Protein AF-A0A833J2N2-F1 (afdb_monomer)

Secondary structure (DSSP, 8-state):
-PPS----S-EEEEE-TTS-EEEEES-TTSSS-EEEE--SSHHHHHHHHHHHHHHHHHHHHHHHHHHH-S-TTT-----HHHHHHHHHHHHHHTS--

Radius of gyration: 17.04 Å; Cα contacts (8 Å, |Δi|>4): 127; chains: 1; bounding box: 34×30×51 Å

Organism: NCBI:txid223967

Mean predicted aligned error: 5.62 Å

Structure (mmCIF, N/CA/C/O backbone):
data_AF-A0A833J2N2-F1
#
_entry.id   AF-A0A833J2N2-F1
#
loop_
_atom_site.group_PDB
_atom_site.id
_atom_site.type_symbol
_atom_site.label_atom_id
_atom_site.label_alt_id
_atom_site.label_comp_id
_atom_site.label_asym_id
_atom_site.label_entity_id
_atom_site.label_seq_id
_atom_site.pdbx_PDB_ins_code
_atom_site.Cartn_x
_atom_site.Cartn_y
_atom_site.Cartn_z
_atom_site.occupancy
_atom_site.B_iso_or_equiv
_atom_site.auth_seq_id
_atom_site.auth_comp_id
_atom_site.auth_asym_id
_atom_site.auth_atom_id
_atom_site.pdbx_PDB_model_num
ATOM 1 N N . MET A 1 1 ? 18.305 15.520 9.969 1.00 34.00 1 MET A N 1
ATOM 2 C CA . MET A 1 1 ? 17.208 15.841 9.031 1.00 34.00 1 MET A CA 1
ATOM 3 C C . MET A 1 1 ? 16.600 14.528 8.570 1.00 34.00 1 MET A C 1
ATOM 5 O O . MET A 1 1 ? 17.304 13.731 7.964 1.00 34.00 1 MET A O 1
ATOM 9 N N . SER A 1 2 ? 15.355 14.247 8.943 1.00 33.44 2 SER A N 1
ATOM 10 C CA . SER A 1 2 ? 14.607 13.058 8.515 1.00 33.44 2 SER A CA 1
ATOM 11 C C . SER A 1 2 ? 14.336 13.157 7.010 1.00 33.44 2 SER A C 1
ATOM 13 O O . SER A 1 2 ? 13.962 14.228 6.535 1.00 33.44 2 SER A O 1
ATOM 15 N N . LYS A 1 3 ? 14.541 12.077 6.242 1.00 45.34 3 LYS A N 1
ATOM 16 C CA . LYS A 1 3 ? 14.142 12.055 4.825 1.00 45.34 3 LYS A CA 1
ATOM 17 C C . LYS A 1 3 ? 12.647 12.410 4.721 1.00 45.34 3 LYS A C 1
ATOM 19 O O . LYS A 1 3 ? 11.866 11.885 5.517 1.00 45.34 3 LYS A O 1
ATOM 24 N N . PRO A 1 4 ? 12.230 13.262 3.770 1.00 39.78 4 PRO A N 1
ATOM 25 C CA . PRO A 1 4 ? 10.814 13.483 3.510 1.00 39.78 4 PRO A CA 1
ATOM 26 C C . PRO A 1 4 ? 10.130 12.150 3.168 1.00 39.78 4 PRO A C 1
ATOM 28 O O . PRO A 1 4 ? 10.607 11.422 2.300 1.00 39.78 4 PRO A O 1
ATOM 31 N N . GLY A 1 5 ? 9.017 11.842 3.837 1.00 54.84 5 GLY A N 1
ATOM 32 C CA . GLY A 1 5 ? 8.014 10.908 3.317 1.00 54.84 5 GLY A CA 1
ATOM 33 C C . GLY A 1 5 ? 8.260 9.408 3.504 1.00 54.84 5 GLY A C 1
ATOM 34 O O . GLY A 1 5 ? 8.085 8.654 2.554 1.00 54.84 5 GLY A O 1
ATOM 35 N N . THR A 1 6 ? 8.605 8.927 4.700 1.00 72.56 6 THR A N 1
ATOM 36 C CA . THR A 1 6 ? 8.417 7.494 5.013 1.00 72.56 6 THR A CA 1
ATOM 37 C C . THR A 1 6 ? 7.486 7.370 6.209 1.00 72.56 6 THR A C 1
ATOM 39 O O . THR A 1 6 ? 7.869 7.700 7.329 1.00 72.56 6 THR A O 1
ATOM 42 N N . LEU A 1 7 ? 6.238 6.961 5.961 1.00 82.50 7 LEU A N 1
ATOM 43 C CA . LEU A 1 7 ? 5.331 6.556 7.034 1.00 82.50 7 LEU A CA 1
ATOM 44 C C . LEU A 1 7 ? 6.001 5.42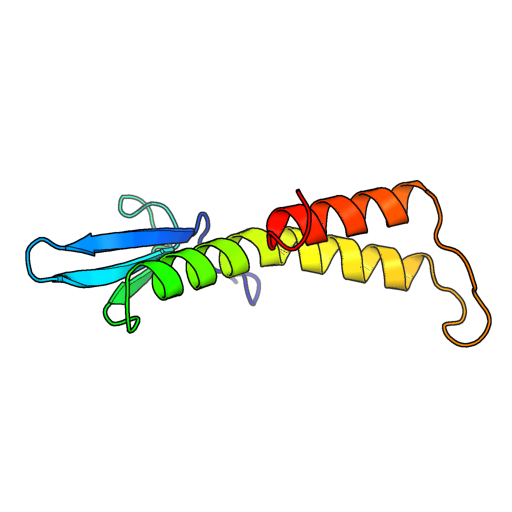9 7.839 1.00 82.50 7 LEU A C 1
ATOM 46 O O . LEU A 1 7 ? 6.688 4.598 7.236 1.00 82.50 7 LEU A O 1
ATOM 50 N N . PRO A 1 8 ? 5.835 5.383 9.170 1.00 89.31 8 PRO A N 1
ATOM 51 C CA . PRO A 1 8 ? 6.337 4.261 9.942 1.00 89.31 8 PRO A CA 1
ATOM 52 C C . PRO A 1 8 ? 5.611 2.985 9.508 1.00 89.31 8 PRO A C 1
ATOM 54 O O . PRO A 1 8 ? 4.387 2.938 9.436 1.00 89.31 8 PRO A O 1
ATOM 57 N N . LEU A 1 9 ? 6.377 1.960 9.156 1.00 90.75 9 LEU A N 1
ATOM 58 C CA . LEU A 1 9 ? 5.866 0.664 8.717 1.00 90.75 9 LEU A CA 1
ATOM 59 C C . LEU A 1 9 ? 6.268 -0.413 9.735 1.00 90.75 9 LEU A C 1
ATOM 61 O O . LEU A 1 9 ? 7.276 -0.240 10.425 1.00 90.75 9 LEU A O 1
ATOM 65 N N . PRO A 1 10 ? 5.523 -1.527 9.832 1.00 93.62 10 PRO A N 1
ATOM 66 C CA . PRO A 1 10 ? 4.351 -1.886 9.027 1.00 93.62 10 PRO A CA 1
ATOM 67 C C . PRO A 1 10 ? 3.076 -1.147 9.450 1.00 93.62 10 PRO A C 1
ATOM 69 O O . PRO A 1 10 ? 2.948 -0.701 10.587 1.00 93.62 10 PRO A O 1
ATOM 72 N N . ALA A 1 11 ? 2.121 -1.049 8.531 1.00 95.19 11 ALA A N 1
ATOM 73 C CA . ALA A 1 11 ? 0.747 -0.687 8.828 1.00 95.19 11 ALA A CA 1
ATOM 74 C C . ALA A 1 11 ? -0.051 -1.925 9.265 1.00 95.19 11 ALA A C 1
ATOM 76 O O . ALA A 1 11 ? 0.038 -2.985 8.644 1.00 95.19 11 ALA A O 1
ATOM 77 N N . ALA A 1 12 ? -0.865 -1.781 10.302 1.00 95.94 12 ALA A N 1
ATOM 78 C CA . ALA A 1 12 ? -1.804 -2.786 10.785 1.00 95.94 12 ALA A CA 1
ATOM 79 C C . ALA A 1 12 ? -3.159 -2.131 11.059 1.00 95.94 12 ALA A C 1
ATOM 81 O O . ALA A 1 12 ? -3.234 -0.926 11.281 1.00 95.94 12 ALA A O 1
ATOM 82 N N . SER A 1 13 ? -4.227 -2.919 11.071 1.00 96.62 13 SER A N 1
ATOM 83 C CA . SER A 1 13 ? -5.575 -2.435 11.369 1.00 96.62 13 SER A CA 1
ATOM 84 C C . SER A 1 13 ? -6.317 -3.388 12.288 1.00 96.62 13 SER A C 1
ATOM 86 O O . SER A 1 13 ? -6.048 -4.591 12.277 1.00 96.62 13 SER A O 1
ATOM 88 N N . GLY A 1 14 ? -7.325 -2.883 12.991 1.00 95.44 14 GLY A N 1
ATOM 89 C CA . GLY A 1 14 ? -8.210 -3.724 13.784 1.00 95.44 14 GLY A CA 1
ATOM 90 C C . GLY A 1 14 ? -9.478 -3.016 14.236 1.00 95.44 14 GLY A C 1
ATOM 91 O O . GLY A 1 14 ? -9.797 -1.910 13.796 1.00 95.44 14 GLY A O 1
ATOM 92 N N . VAL A 1 15 ? -10.205 -3.691 15.123 1.00 96.00 15 VAL A N 1
ATOM 93 C CA . VAL A 1 15 ? -11.437 -3.201 15.749 1.00 96.00 15 VAL A CA 1
ATOM 94 C C . VAL A 1 15 ? -11.277 -3.314 17.259 1.00 96.00 15 VAL A C 1
ATOM 96 O O . VAL A 1 15 ? -10.768 -4.317 17.761 1.00 96.00 15 VAL A O 1
ATOM 99 N N . ARG A 1 16 ? -11.664 -2.269 17.982 1.00 93.44 16 ARG A N 1
ATOM 100 C CA . ARG A 1 16 ? -11.695 -2.247 19.446 1.00 93.44 16 ARG A CA 1
ATOM 101 C C . ARG A 1 16 ? -12.963 -2.935 19.971 1.00 93.44 16 ARG A C 1
ATOM 103 O O . ARG A 1 16 ? -13.922 -3.101 19.220 1.00 93.44 16 ARG A O 1
ATOM 110 N N . PRO A 1 17 ? -13.020 -3.282 21.270 1.00 95.69 17 PRO A N 1
ATOM 111 C CA . PRO A 1 17 ? -14.231 -3.839 21.876 1.00 95.69 17 PRO A CA 1
ATOM 112 C C . PRO A 1 17 ? -15.475 -2.943 21.757 1.00 95.69 17 PRO A C 1
ATOM 114 O O . PRO A 1 17 ? -16.586 -3.459 21.724 1.00 95.69 17 PRO A O 1
ATOM 117 N N . ASP 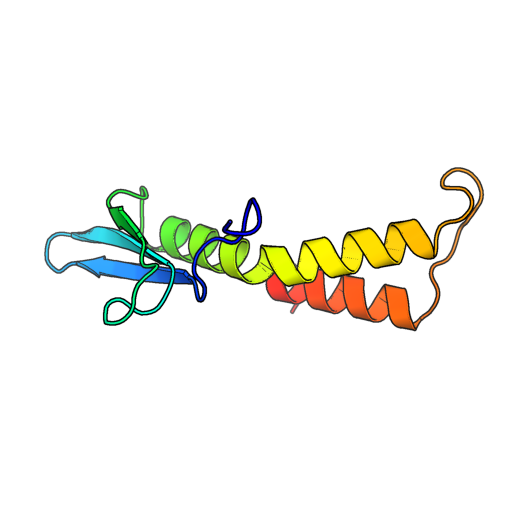A 1 18 ? -15.297 -1.621 21.668 1.00 93.19 18 ASP A N 1
ATOM 118 C CA . ASP A 1 18 ? -16.383 -0.646 21.486 1.00 93.19 18 ASP A CA 1
ATOM 119 C C . ASP A 1 18 ? -16.849 -0.492 20.022 1.00 93.19 18 ASP A C 1
ATOM 121 O O . ASP A 1 18 ? -17.728 0.315 19.731 1.00 93.19 18 ASP A O 1
ATOM 125 N N . GLY A 1 19 ? -16.271 -1.263 19.094 1.00 92.94 19 GLY A N 1
ATOM 126 C CA . GLY A 1 19 ? -16.579 -1.214 17.665 1.00 92.94 19 GLY A CA 1
ATOM 127 C C . GLY A 1 19 ? -15.778 -0.179 16.870 1.00 92.94 19 GLY A C 1
ATOM 128 O O . GLY A 1 19 ? -15.850 -0.182 15.640 1.00 92.94 19 GLY A O 1
ATOM 129 N N . THR A 1 20 ? -14.973 0.666 17.520 1.00 95.19 20 THR A N 1
ATOM 130 C CA . THR A 1 20 ? -14.123 1.649 16.834 1.00 95.19 20 THR A CA 1
ATOM 131 C C . THR A 1 20 ? -13.022 0.944 16.052 1.00 95.19 20 THR A C 1
ATOM 133 O O . THR A 1 20 ? -12.301 0.097 16.588 1.00 95.19 20 THR A O 1
ATOM 136 N N . THR A 1 21 ? -12.854 1.300 14.781 1.00 97.62 21 THR A N 1
ATOM 137 C CA . THR A 1 21 ? -11.768 0.761 13.957 1.00 97.62 21 THR A CA 1
ATOM 138 C C . THR A 1 21 ? -10.530 1.645 14.036 1.00 97.62 21 THR A C 1
ATOM 140 O O . THR A 1 21 ? -10.627 2.850 14.280 1.00 97.62 21 THR A O 1
ATOM 143 N N . TRP A 1 22 ? -9.360 1.045 13.837 1.00 96.25 22 TRP A N 1
ATOM 144 C CA . TRP A 1 22 ? -8.079 1.738 13.933 1.00 96.25 22 TRP A CA 1
ATOM 145 C C . TRP A 1 22 ? -7.094 1.262 12.871 1.00 96.25 22 TRP A C 1
ATOM 147 O O . TRP A 1 22 ? -7.186 0.136 12.374 1.00 96.25 22 TRP A O 1
ATOM 157 N N . ILE A 1 23 ? -6.127 2.126 12.561 1.00 96.81 23 ILE A N 1
ATOM 158 C CA . ILE A 1 23 ? -4.936 1.828 11.762 1.00 96.81 23 ILE A CA 1
ATOM 159 C C . ILE A 1 23 ? -3.710 2.292 12.551 1.00 96.81 23 ILE A C 1
ATOM 161 O O . ILE A 1 23 ? -3.640 3.451 12.953 1.00 96.81 23 ILE A O 1
ATOM 165 N N . SER A 1 24 ? -2.751 1.392 12.755 1.00 96.25 24 SER A N 1
ATOM 166 C CA . SER A 1 24 ? -1.461 1.638 13.404 1.00 96.25 24 SER A CA 1
ATOM 167 C C . SER A 1 24 ? -0.354 1.586 12.365 1.00 96.25 24 SER A C 1
ATOM 169 O O . SER A 1 24 ? -0.328 0.672 11.549 1.00 96.25 24 SER A O 1
ATOM 171 N N . LEU A 1 25 ? 0.571 2.535 12.421 1.00 95.38 25 LEU A N 1
ATOM 172 C CA . LEU A 1 25 ? 1.731 2.659 11.552 1.00 95.38 25 LEU A CA 1
ATOM 173 C C . LEU A 1 25 ? 3.004 2.551 12.400 1.00 95.38 25 LEU A C 1
ATOM 175 O O . LEU A 1 25 ? 3.260 3.408 13.250 1.00 95.38 25 LEU A O 1
ATOM 179 N N . GLY A 1 26 ? 3.797 1.506 12.169 1.00 92.56 26 GLY A N 1
ATOM 180 C CA . GLY A 1 26 ? 4.989 1.180 12.951 1.00 92.56 26 GLY A CA 1
ATOM 181 C C . GLY A 1 26 ? 4.695 0.382 14.220 1.00 92.56 26 GLY A C 1
ATOM 182 O O . GLY A 1 26 ? 3.557 0.009 14.507 1.00 92.56 26 GLY A O 1
ATOM 183 N N . ASP A 1 27 ? 5.756 0.114 14.980 1.00 89.62 27 ASP A N 1
ATOM 184 C CA . ASP A 1 27 ? 5.697 -0.576 16.270 1.00 89.62 27 ASP A CA 1
ATOM 185 C C . ASP A 1 27 ? 5.209 0.401 17.361 1.00 89.62 27 ASP A C 1
ATOM 187 O O . ASP A 1 27 ? 5.902 1.381 17.630 1.00 89.62 27 ASP A O 1
ATOM 191 N N . PRO A 1 28 ? 4.067 0.155 18.033 1.00 89.19 28 PRO A N 1
ATOM 192 C CA . PRO A 1 28 ? 3.574 1.020 19.110 1.00 89.19 28 PRO A CA 1
ATOM 193 C C . PRO A 1 28 ? 4.557 1.196 20.274 1.00 89.19 28 PRO A C 1
ATOM 195 O O . PRO A 1 28 ? 4.458 2.164 21.026 1.00 89.19 28 PRO A O 1
ATOM 198 N N . ALA A 1 29 ? 5.510 0.273 20.438 1.00 92.31 29 ALA A N 1
ATOM 199 C CA . ALA A 1 29 ? 6.537 0.346 21.471 1.00 92.31 29 ALA A CA 1
ATOM 200 C C . ALA A 1 29 ? 7.773 1.163 21.053 1.00 92.31 29 ALA A C 1
ATOM 202 O O . ALA A 1 29 ? 8.657 1.381 21.885 1.00 92.31 29 ALA A O 1
ATOM 203 N N . LYS A 1 30 ? 7.883 1.596 19.786 1.00 87.56 30 LYS A N 1
ATOM 204 C CA . LYS A 1 30 ? 9.077 2.280 19.265 1.00 87.56 30 LYS A CA 1
ATOM 205 C C . LYS A 1 30 ? 8.717 3.490 18.389 1.00 87.56 30 LYS A C 1
ATOM 207 O O . LYS A 1 30 ? 8.050 3.326 17.372 1.00 87.56 30 LYS A O 1
ATOM 212 N N . PRO A 1 31 ? 9.215 4.703 18.692 1.00 84.88 31 PRO A N 1
ATOM 213 C CA . PRO A 1 31 ? 9.058 5.829 17.783 1.00 84.88 31 PRO A CA 1
ATOM 214 C C . PRO A 1 31 ? 9.926 5.660 16.514 1.00 84.88 31 PRO A C 1
ATOM 216 O O . PRO A 1 31 ? 11.034 5.124 16.602 1.00 84.88 31 PRO A O 1
ATOM 219 N N . PRO A 1 32 ? 9.487 6.178 15.349 1.00 87.06 32 PRO A N 1
ATOM 220 C CA . PRO A 1 32 ? 8.209 6.854 15.128 1.00 87.06 32 PRO A CA 1
ATOM 221 C C . PRO A 1 32 ? 7.037 5.862 15.019 1.00 87.06 32 PRO A C 1
ATOM 223 O O . PRO A 1 32 ? 7.118 4.881 14.289 1.00 87.06 32 PRO A O 1
ATOM 226 N N . HIS A 1 33 ? 5.936 6.170 15.707 1.00 91.88 33 HIS A N 1
ATOM 227 C CA . HIS A 1 33 ? 4.657 5.456 15.639 1.00 91.88 33 HIS A CA 1
ATOM 228 C C . HIS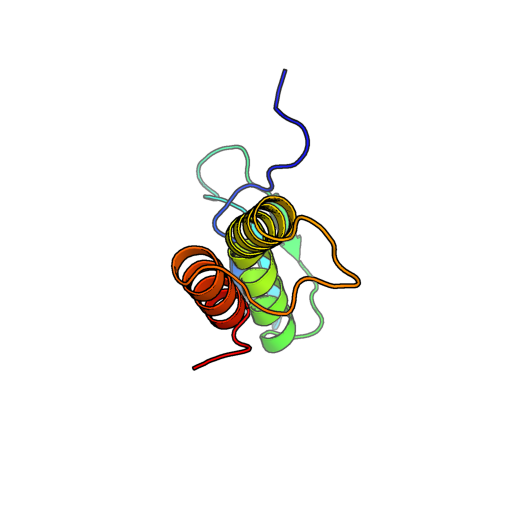 A 1 33 ? 3.536 6.464 15.388 1.00 91.88 33 HIS A C 1
ATOM 230 O O . HIS A 1 33 ? 3.607 7.606 15.849 1.00 91.88 33 HIS A O 1
ATOM 236 N N . MET A 1 34 ? 2.525 6.057 14.627 1.00 92.38 34 MET A N 1
ATOM 237 C CA . MET A 1 34 ? 1.341 6.867 14.358 1.00 92.38 34 MET A CA 1
ATOM 238 C C . MET A 1 34 ? 0.102 5.979 14.364 1.00 92.38 34 MET A C 1
ATOM 240 O O . MET A 1 34 ? 0.151 4.840 13.907 1.00 92.38 34 MET A O 1
ATOM 244 N N . GLN A 1 35 ? -1.018 6.501 14.856 1.00 92.81 35 GLN A N 1
ATOM 245 C CA . GLN A 1 35 ? -2.288 5.788 14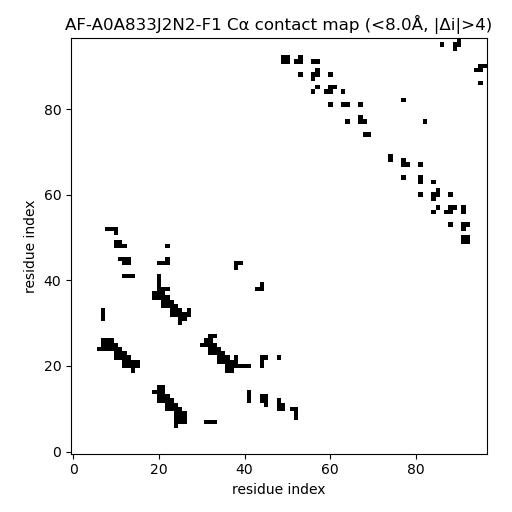.846 1.00 92.81 35 GLN A CA 1
ATOM 246 C C . GLN A 1 35 ? -3.430 6.726 14.470 1.00 92.81 35 GLN A C 1
ATOM 248 O O . GLN A 1 35 ? -3.441 7.890 14.871 1.00 92.81 35 GLN A O 1
ATOM 253 N N . PHE A 1 36 ? -4.401 6.191 13.737 1.00 90.75 36 PHE A N 1
ATOM 254 C CA . PHE A 1 36 ? -5.654 6.864 13.420 1.00 90.75 36 PHE A CA 1
ATOM 255 C C . PHE A 1 36 ? -6.810 5.953 13.817 1.00 90.75 36 PHE A C 1
ATOM 257 O O . PHE A 1 36 ? -6.829 4.777 13.448 1.00 90.75 36 PHE A O 1
ATOM 264 N N . ASP A 1 37 ? -7.772 6.500 14.547 1.00 93.81 37 ASP A N 1
ATOM 265 C CA . ASP A 1 37 ? -9.053 5.852 14.808 1.00 93.81 37 ASP A CA 1
ATOM 266 C C . ASP A 1 37 ? -10.102 6.413 13.826 1.00 93.81 37 ASP A C 1
ATOM 268 O O . ASP A 1 37 ? -10.005 7.562 13.390 1.00 93.81 37 ASP A O 1
ATOM 272 N N . GLY A 1 38 ? -11.112 5.614 13.475 1.00 84.31 38 GLY A N 1
ATOM 273 C CA . GLY A 1 38 ? -12.276 6.093 12.721 1.00 84.31 38 GLY A CA 1
ATOM 274 C C . GLY A 1 38 ? -12.405 5.759 11.224 1.00 84.31 38 GLY A C 1
ATOM 275 O O . GLY A 1 38 ? -13.236 6.402 10.578 1.00 84.31 38 GLY A O 1
ATOM 276 N N . PRO A 1 39 ? -11.701 4.776 10.619 1.00 88.62 39 PRO A N 1
ATOM 277 C CA . PRO A 1 39 ? -12.179 4.216 9.357 1.00 88.62 39 PRO A CA 1
ATOM 278 C C . PRO A 1 39 ? -13.630 3.685 9.477 1.00 88.62 39 PRO A C 1
ATOM 280 O O . PRO A 1 39 ? -14.024 3.188 10.537 1.00 88.62 39 PRO A O 1
ATOM 283 N N . PRO A 1 40 ? -14.441 3.732 8.402 1.00 85.25 40 PRO A N 1
ATOM 284 C CA . PRO A 1 40 ? -15.875 3.425 8.475 1.00 85.25 40 PRO A CA 1
ATOM 285 C C . PRO A 1 40 ? -16.192 1.995 8.927 1.00 85.25 40 PRO A C 1
ATOM 287 O O . PRO A 1 40 ? -17.230 1.747 9.534 1.00 85.25 40 PRO A O 1
ATOM 290 N N . CYS A 1 41 ? -15.321 1.037 8.594 1.00 91.94 41 CYS A N 1
ATOM 291 C CA . CYS A 1 41 ? -15.471 -0.363 8.974 1.00 91.94 41 CYS A CA 1
ATOM 292 C C . CYS A 1 41 ? -14.138 -1.122 8.885 1.00 91.94 41 CYS A C 1
ATOM 294 O O . CYS A 1 41 ? -13.176 -0.662 8.266 1.00 91.94 41 CYS A O 1
ATOM 296 N N . ALA A 1 42 ? -14.101 -2.320 9.480 1.00 93.69 42 ALA A N 1
ATOM 297 C CA . ALA A 1 42 ? -12.906 -3.163 9.541 1.00 93.69 42 ALA A CA 1
ATOM 298 C C . ALA A 1 42 ? -12.324 -3.479 8.154 1.00 93.69 42 ALA A C 1
ATOM 300 O O . ALA A 1 42 ? -11.109 -3.490 7.978 1.00 93.69 42 ALA A O 1
ATOM 301 N N . LYS A 1 43 ? -13.197 -3.687 7.157 1.00 94.62 43 LYS A N 1
ATOM 302 C CA . LYS A 1 43 ? -12.790 -3.954 5.772 1.00 94.62 43 LYS A CA 1
ATOM 303 C C . LYS A 1 43 ? -12.009 -2.777 5.185 1.00 94.62 43 LYS A C 1
ATOM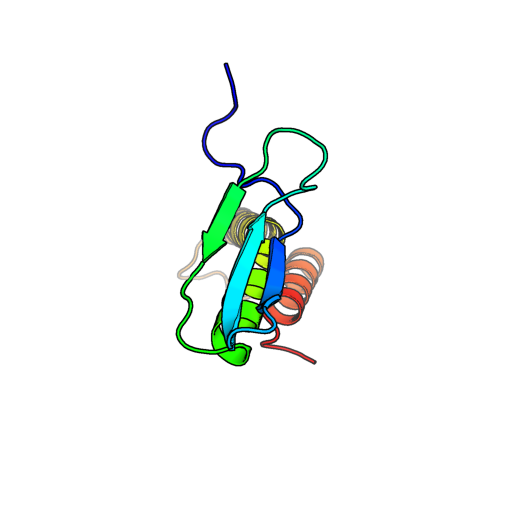 305 O O . LYS A 1 43 ? -10.932 -2.987 4.638 1.00 94.62 43 LYS A O 1
ATOM 310 N N . VAL A 1 44 ? -12.525 -1.556 5.340 1.00 94.75 44 VAL A N 1
ATOM 311 C CA . VAL A 1 44 ? -11.858 -0.340 4.851 1.00 94.75 44 VAL A CA 1
ATOM 312 C C . VAL A 1 44 ? -10.546 -0.106 5.601 1.00 94.75 44 VAL A C 1
ATOM 314 O O . VAL A 1 44 ? -9.539 0.210 4.977 1.00 94.75 44 VAL A O 1
ATOM 317 N N . ALA A 1 45 ? -10.514 -0.326 6.920 1.00 95.56 45 ALA A N 1
ATOM 318 C CA . ALA A 1 45 ? -9.280 -0.210 7.700 1.00 95.56 45 ALA A CA 1
ATOM 319 C C . ALA A 1 45 ? -8.185 -1.178 7.202 1.00 95.56 45 ALA A C 1
ATOM 321 O O . ALA A 1 45 ? -7.038 -0.768 7.014 1.00 95.56 45 ALA A O 1
ATOM 322 N N . ALA A 1 46 ? -8.550 -2.435 6.928 1.00 94.69 46 ALA A N 1
ATOM 323 C CA . ALA A 1 46 ? -7.636 -3.448 6.399 1.00 94.69 46 ALA A CA 1
ATOM 324 C C . ALA A 1 46 ? -7.154 -3.132 4.976 1.00 94.69 46 ALA A C 1
ATOM 326 O O . ALA A 1 46 ? -5.990 -3.357 4.645 1.00 94.69 46 ALA A O 1
ATOM 327 N N . GLU A 1 47 ? -8.031 -2.589 4.132 1.00 95.12 47 GLU A N 1
ATOM 328 C CA . GLU A 1 47 ? -7.679 -2.138 2.787 1.00 95.12 47 GLU A CA 1
ATOM 329 C C . GLU A 1 47 ? -6.672 -0.987 2.819 1.00 95.12 47 GLU A C 1
ATOM 331 O O . GLU A 1 47 ? -5.629 -1.073 2.172 1.00 95.12 47 GLU A O 1
ATOM 336 N N . ILE A 1 48 ? -6.910 0.030 3.651 1.00 94.38 48 ILE A N 1
ATOM 337 C CA . ILE A 1 48 ? -5.976 1.148 3.819 1.00 94.38 48 ILE A CA 1
ATOM 338 C C . ILE A 1 48 ? -4.623 0.648 4.345 1.00 94.38 48 ILE A C 1
ATOM 340 O O . ILE A 1 48 ? -3.586 1.013 3.793 1.00 94.38 48 ILE A O 1
ATOM 344 N N . ALA A 1 49 ? -4.605 -0.210 5.372 1.00 94.81 49 ALA A N 1
ATOM 345 C CA . ALA A 1 49 ? -3.356 -0.747 5.918 1.00 94.81 49 ALA A CA 1
ATOM 346 C C . ALA A 1 49 ? -2.549 -1.525 4.862 1.00 94.81 49 ALA A C 1
ATOM 348 O O . ALA A 1 49 ? -1.337 -1.341 4.741 1.00 94.81 49 ALA A O 1
ATOM 349 N N . ARG A 1 50 ? -3.218 -2.347 4.044 1.00 95.56 50 ARG A N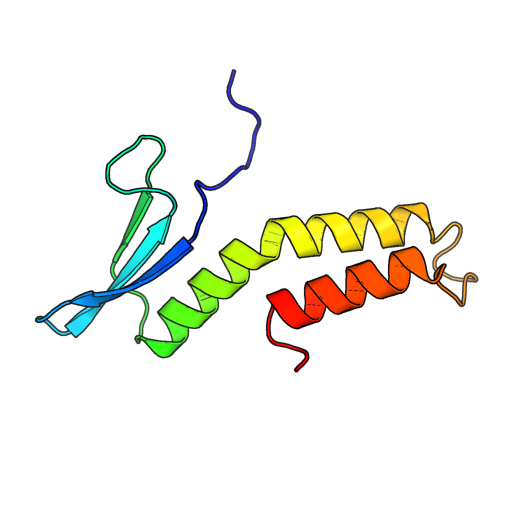 1
ATOM 350 C CA . ARG A 1 50 ? -2.589 -3.054 2.919 1.00 95.56 50 ARG A CA 1
ATOM 351 C C . ARG A 1 50 ? -1.999 -2.088 1.892 1.00 95.56 50 ARG A C 1
ATOM 353 O O . ARG A 1 50 ? -0.833 -2.241 1.542 1.00 95.56 50 ARG A O 1
ATOM 360 N N . LEU A 1 51 ? -2.751 -1.077 1.457 1.00 94.50 51 LEU A N 1
ATOM 361 C CA . LEU A 1 51 ? -2.265 -0.093 0.482 1.00 94.50 51 LEU A CA 1
ATOM 362 C C . LEU A 1 51 ? -1.057 0.695 1.007 1.00 94.50 51 LEU A C 1
ATOM 364 O O . LEU A 1 51 ? -0.093 0.910 0.271 1.00 94.50 51 LEU A O 1
ATOM 368 N N . ILE A 1 52 ? -1.060 1.066 2.292 1.00 93.94 52 ILE A N 1
ATOM 369 C CA . ILE A 1 52 ? 0.085 1.731 2.930 1.00 93.94 52 ILE A CA 1
ATOM 370 C C . ILE A 1 52 ? 1.321 0.821 2.917 1.00 93.94 52 ILE A C 1
ATOM 372 O O . ILE A 1 52 ? 2.412 1.276 2.570 1.00 93.94 52 ILE A O 1
ATOM 376 N N . ASN A 1 53 ? 1.157 -0.465 3.238 1.00 94.25 53 ASN A N 1
ATOM 377 C CA . ASN A 1 53 ? 2.248 -1.442 3.181 1.00 94.25 53 ASN A CA 1
ATOM 378 C C . ASN A 1 53 ? 2.743 -1.709 1.753 1.00 94.25 53 ASN A C 1
ATOM 380 O O . ASN A 1 53 ? 3.930 -1.967 1.560 1.00 94.25 53 ASN A O 1
ATOM 384 N N . ALA A 1 54 ? 1.862 -1.635 0.754 1.00 95.31 54 ALA A N 1
ATOM 385 C CA . ALA A 1 54 ? 2.206 -1.847 -0.648 1.00 95.31 54 ALA A CA 1
ATOM 386 C C . ALA A 1 54 ? 2.964 -0.659 -1.264 1.00 95.31 54 ALA A C 1
ATOM 388 O O . ALA A 1 54 ? 3.741 -0.843 -2.202 1.00 95.31 54 ALA A O 1
ATOM 389 N N . ALA A 1 55 ? 2.777 0.557 -0.736 1.00 93.38 55 ALA A N 1
ATOM 390 C CA . ALA A 1 55 ? 3.291 1.789 -1.332 1.00 93.38 55 ALA A CA 1
ATOM 391 C C . ALA A 1 55 ? 4.801 1.773 -1.670 1.00 93.38 55 ALA A C 1
ATOM 393 O O . ALA A 1 55 ? 5.151 2.223 -2.768 1.00 93.38 55 ALA A O 1
ATOM 394 N N . PRO A 1 56 ? 5.715 1.244 -0.826 1.00 91.50 56 PRO A N 1
ATOM 395 C CA . PRO A 1 56 ? 7.134 1.154 -1.177 1.00 91.50 56 PRO A CA 1
ATOM 396 C C . PRO A 1 56 ? 7.404 0.236 -2.375 1.00 91.50 56 PRO A C 1
ATOM 398 O O . PRO A 1 56 ? 8.213 0.584 -3.235 1.00 91.50 56 PRO A O 1
ATOM 401 N N . ILE A 1 57 ? 6.707 -0.903 -2.452 1.00 93.06 57 ILE A N 1
ATOM 402 C CA . ILE A 1 57 ? 6.855 -1.897 -3.527 1.00 93.06 57 ILE A CA 1
ATOM 403 C C . ILE A 1 57 ? 6.332 -1.310 -4.839 1.00 93.06 57 ILE A C 1
ATOM 405 O O . ILE A 1 57 ? 7.046 -1.298 -5.839 1.00 93.06 57 ILE A O 1
ATOM 409 N N . VAL A 1 58 ? 5.132 -0.724 -4.809 1.00 95.19 58 VAL A N 1
ATOM 410 C CA . VAL A 1 58 ? 4.509 -0.057 -5.964 1.00 95.19 58 VAL A CA 1
ATOM 411 C C . VAL A 1 58 ? 5.386 1.086 -6.472 1.00 95.19 58 VAL A C 1
ATOM 413 O O . VAL A 1 58 ? 5.666 1.181 -7.664 1.00 95.19 58 VAL A O 1
ATOM 416 N N . THR A 1 59 ? 5.891 1.931 -5.570 1.00 93.94 59 THR A N 1
ATOM 417 C CA . THR A 1 59 ? 6.796 3.028 -5.942 1.00 93.94 59 THR A CA 1
ATOM 418 C C . THR A 1 59 ? 8.084 2.500 -6.579 1.00 93.94 59 THR A C 1
ATOM 420 O O . THR A 1 59 ? 8.593 3.107 -7.522 1.00 93.94 59 THR A O 1
ATOM 423 N N . GLY A 1 60 ? 8.622 1.385 -6.075 1.00 92.56 60 GLY A N 1
ATOM 424 C CA . GLY A 1 60 ? 9.778 0.706 -6.660 1.00 92.56 60 GLY A CA 1
ATOM 425 C C . GLY A 1 60 ? 9.502 0.217 -8.082 1.00 92.56 60 GLY A C 1
ATOM 426 O O . GLY A 1 60 ? 10.263 0.543 -8.992 1.00 92.56 60 GLY A O 1
ATOM 427 N N . ALA A 1 61 ? 8.382 -0.477 -8.284 1.00 95.38 61 ALA A N 1
ATOM 428 C CA . ALA A 1 61 ? 7.967 -0.981 -9.590 1.00 95.38 61 ALA A CA 1
ATOM 429 C C . ALA A 1 61 ? 7.749 0.151 -10.607 1.00 95.38 61 ALA A C 1
ATOM 431 O O . ALA A 1 61 ? 8.285 0.094 -11.709 1.00 95.38 61 ALA A O 1
ATOM 432 N N . LEU A 1 62 ? 7.061 1.234 -10.228 1.00 94.50 62 LEU A N 1
ATOM 433 C CA . LEU A 1 62 ? 6.841 2.386 -11.115 1.00 94.50 62 LEU A CA 1
ATOM 434 C C . LEU A 1 62 ? 8.150 3.075 -11.525 1.00 94.50 62 LEU A C 1
ATOM 436 O O . LEU A 1 62 ? 8.292 3.524 -12.663 1.00 94.50 62 LEU A O 1
ATOM 440 N N . LYS A 1 63 ? 9.130 3.154 -10.616 1.00 94.50 63 LYS A N 1
ATOM 441 C CA . LYS A 1 63 ? 10.465 3.677 -10.945 1.00 94.50 63 LYS A CA 1
ATOM 442 C C . LYS A 1 63 ? 11.218 2.754 -11.899 1.00 94.50 63 LYS A C 1
ATOM 444 O O . LYS A 1 63 ? 11.894 3.267 -12.784 1.00 94.50 63 LYS A O 1
ATOM 449 N N . ALA A 1 64 ? 11.090 1.438 -11.733 1.00 94.31 64 ALA A N 1
ATOM 450 C CA . ALA A 1 64 ? 11.676 0.463 -12.647 1.00 94.31 64 ALA A CA 1
ATOM 451 C C . ALA A 1 64 ? 11.049 0.573 -14.044 1.00 94.31 64 ALA A C 1
ATOM 453 O O . ALA A 1 64 ? 11.781 0.733 -15.013 1.00 94.31 64 ALA A O 1
ATOM 454 N N . VAL A 1 65 ? 9.715 0.637 -14.136 1.00 93.62 65 VAL A N 1
ATOM 455 C CA . VAL A 1 65 ? 8.991 0.876 -15.398 1.00 93.62 65 VAL A CA 1
ATOM 456 C C . VAL A 1 65 ? 9.484 2.146 -16.082 1.00 93.62 65 VAL A C 1
ATOM 458 O O . VAL A 1 65 ? 9.815 2.117 -17.260 1.00 93.62 65 VAL A O 1
ATOM 461 N N . ARG A 1 66 ? 9.604 3.258 -15.347 1.00 91.19 66 ARG A N 1
ATOM 462 C CA . ARG A 1 66 ? 10.113 4.517 -15.911 1.00 91.19 66 ARG A CA 1
ATOM 463 C C . ARG A 1 66 ? 11.562 4.421 -16.399 1.00 91.19 66 ARG A C 1
ATOM 465 O O . ARG A 1 66 ? 11.924 5.140 -17.320 1.00 91.19 66 ARG A O 1
ATOM 472 N N . ALA A 1 67 ? 12.400 3.623 -15.745 1.00 91.81 67 ALA A N 1
ATOM 473 C CA . ALA A 1 67 ? 13.791 3.446 -16.151 1.00 91.81 67 ALA A CA 1
ATOM 474 C C . ALA A 1 67 ? 13.926 2.549 -17.392 1.00 91.81 67 ALA A C 1
ATOM 476 O O . ALA A 1 67 ? 14.845 2.740 -18.183 1.00 91.81 67 ALA A O 1
ATOM 477 N N . ASP A 1 68 ? 13.021 1.583 -17.538 1.00 92.44 68 ASP A N 1
ATOM 478 C CA . ASP A 1 68 ? 13.007 0.596 -18.618 1.00 92.44 68 ASP A CA 1
ATOM 479 C C . ASP A 1 68 ? 12.321 1.129 -19.889 1.00 92.44 68 ASP A C 1
ATOM 481 O O . ASP A 1 68 ? 12.736 0.840 -21.009 1.00 92.44 68 ASP A O 1
ATOM 485 N N . CYS A 1 69 ? 11.309 1.981 -19.712 1.00 90.56 69 CYS A N 1
ATOM 486 C CA . CYS A 1 69 ? 10.602 2.682 -20.777 1.00 90.56 69 CYS A CA 1
ATOM 487 C C . CYS A 1 69 ? 11.408 3.906 -21.247 1.00 90.56 69 CYS A C 1
ATOM 489 O O . CYS A 1 69 ? 11.392 4.961 -20.607 1.00 90.56 69 CYS A O 1
ATOM 491 N N . ARG A 1 70 ? 12.109 3.782 -22.376 1.00 83.25 70 ARG A N 1
ATOM 492 C CA . ARG A 1 70 ? 12.890 4.862 -23.007 1.00 83.25 70 ARG A CA 1
ATOM 493 C C . ARG A 1 70 ? 11.988 5.833 -23.766 1.00 83.25 70 ARG A C 1
ATOM 495 O O . ARG A 1 70 ? 12.277 7.029 -23.767 1.00 83.25 70 ARG A O 1
ATOM 502 N N . ASP A 1 71 ? 10.911 5.327 -24.363 1.00 87.06 71 ASP A N 1
ATOM 503 C CA . ASP A 1 71 ? 9.862 6.114 -25.015 1.00 87.06 71 ASP A CA 1
ATOM 504 C C . ASP A 1 71 ? 8.474 5.507 -24.727 1.00 87.06 71 ASP A C 1
ATOM 506 O O . ASP A 1 71 ? 8.180 4.415 -25.208 1.00 87.06 71 ASP A O 1
ATOM 510 N N . PRO A 1 72 ? 7.601 6.188 -23.963 1.00 81.81 72 PRO A N 1
ATOM 511 C CA . PRO A 1 72 ? 6.275 5.671 -23.621 1.00 81.81 72 PRO A CA 1
ATOM 512 C C . PRO A 1 72 ? 5.320 5.534 -24.810 1.00 81.81 72 PRO A C 1
ATOM 514 O O . PRO A 1 72 ? 4.344 4.793 -24.700 1.00 81.81 72 PRO A O 1
ATOM 517 N N . ASP A 1 73 ? 5.580 6.223 -25.923 1.00 85.62 73 ASP A N 1
ATOM 518 C CA . ASP A 1 73 ? 4.713 6.174 -27.101 1.00 85.62 73 ASP A CA 1
ATOM 519 C C . ASP A 1 73 ? 5.089 5.020 -28.042 1.00 85.62 73 ASP A C 1
ATOM 521 O O . ASP A 1 73 ? 4.255 4.567 -28.831 1.00 85.62 73 ASP A O 1
ATOM 525 N N . THR A 1 74 ? 6.337 4.538 -27.980 1.00 83.69 74 THR A N 1
ATOM 526 C CA . THR A 1 74 ? 6.865 3.555 -28.942 1.00 83.69 74 THR A CA 1
ATOM 527 C C . THR A 1 74 ? 7.431 2.281 -28.318 1.00 83.69 74 THR A C 1
ATOM 529 O O . THR A 1 74 ? 7.471 1.249 -28.998 1.00 83.69 74 THR A O 1
ATOM 532 N N . ASP A 1 75 ? 7.811 2.288 -27.038 1.00 83.75 75 ASP A N 1
ATOM 533 C CA . ASP A 1 75 ? 8.214 1.066 -26.349 1.00 83.75 75 ASP A CA 1
ATOM 534 C C . ASP A 1 75 ? 6.978 0.211 -26.035 1.00 83.75 75 ASP A C 1
ATOM 536 O O . ASP A 1 75 ? 6.042 0.614 -25.349 1.00 83.75 75 ASP A O 1
ATOM 540 N N . THR A 1 76 ? 6.989 -1.019 -26.541 1.00 81.25 76 THR A N 1
ATOM 541 C CA . THR A 1 76 ? 5.860 -1.960 -26.439 1.00 81.25 76 THR A CA 1
ATOM 542 C C . THR A 1 76 ? 6.119 -3.114 -25.472 1.00 81.25 76 THR A C 1
ATOM 544 O O . THR A 1 76 ? 5.266 -3.986 -25.311 1.00 81.25 76 THR A O 1
ATOM 547 N N . GLY A 1 77 ? 7.280 -3.139 -24.812 1.00 85.69 77 GLY A N 1
ATOM 548 C CA . GLY A 1 77 ? 7.669 -4.221 -23.916 1.00 85.69 77 GLY A CA 1
ATOM 549 C C . GLY A 1 77 ? 8.532 -3.746 -22.756 1.00 85.69 77 GLY A C 1
ATOM 550 O O . GLY A 1 77 ? 9.368 -2.862 -22.911 1.00 85.69 77 GLY A O 1
ATOM 551 N N . LEU A 1 78 ? 8.327 -4.380 -21.604 1.00 90.69 78 LEU A N 1
ATOM 552 C CA . LEU A 1 78 ? 9.190 -4.261 -20.434 1.00 90.69 78 LEU A CA 1
ATOM 553 C C . LEU A 1 78 ? 10.179 -5.428 -20.414 1.00 90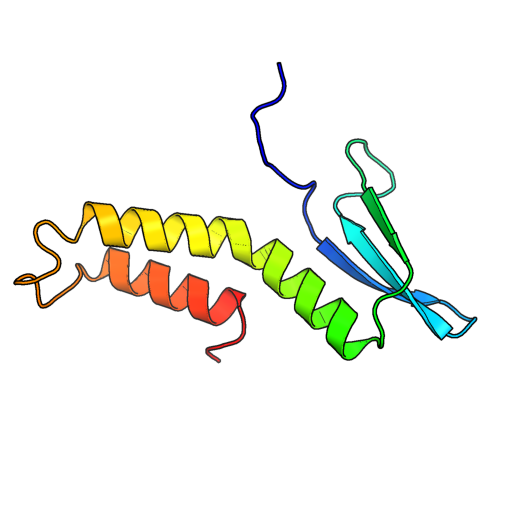.69 78 LEU A C 1
ATOM 555 O O . LEU A 1 78 ? 9.851 -6.546 -20.826 1.00 90.69 78 LEU A O 1
ATOM 559 N N . ALA A 1 79 ? 11.375 -5.193 -19.887 1.00 93.75 79 ALA A N 1
ATOM 560 C CA . ALA A 1 79 ? 12.297 -6.255 -19.538 1.00 93.75 79 ALA A CA 1
ATOM 561 C C . ALA A 1 79 ? 11.640 -7.208 -18.516 1.00 93.75 79 ALA A C 1
ATOM 563 O O . ALA A 1 79 ? 10.905 -6.751 -17.632 1.00 93.75 79 ALA A O 1
ATOM 564 N N . PRO A 1 80 ? 11.931 -8.524 -18.565 1.00 94.50 80 PRO A N 1
ATOM 565 C CA . PRO A 1 80 ? 11.319 -9.502 -17.661 1.00 94.50 80 PRO A CA 1
ATOM 566 C C . PRO A 1 80 ? 11.430 -9.132 -16.176 1.00 94.50 80 PRO A C 1
ATOM 568 O O . PRO A 1 80 ? 10.444 -9.205 -15.450 1.00 94.50 80 PRO A O 1
ATOM 571 N N . ALA A 1 81 ? 12.595 -8.635 -15.746 1.00 94.94 81 ALA A N 1
ATOM 572 C CA . ALA A 1 81 ? 12.825 -8.208 -14.366 1.00 94.94 81 ALA A CA 1
ATOM 573 C C . ALA A 1 81 ? 11.914 -7.042 -13.938 1.00 94.94 81 ALA A C 1
ATOM 575 O O . ALA A 1 81 ? 11.444 -6.999 -12.804 1.00 94.94 81 ALA A O 1
ATOM 576 N N . THR A 1 82 ? 11.628 -6.102 -14.842 1.00 95.81 82 THR A N 1
ATOM 577 C CA . THR A 1 82 ? 10.676 -5.014 -14.582 1.00 95.81 82 THR A CA 1
ATOM 578 C C . THR A 1 82 ? 9.252 -5.555 -14.482 1.00 95.81 82 THR A C 1
ATOM 580 O O . THR A 1 82 ? 8.506 -5.147 -13.593 1.00 95.81 82 THR A O 1
ATOM 583 N N . GLY A 1 83 ? 8.889 -6.509 -15.345 1.00 94.44 83 GLY A N 1
ATOM 584 C CA . GLY A 1 83 ? 7.602 -7.205 -15.287 1.00 94.44 83 GLY A CA 1
ATOM 585 C C . GLY A 1 83 ? 7.367 -7.893 -13.939 1.00 94.44 83 GLY A C 1
ATOM 586 O O . GLY A 1 83 ? 6.324 -7.691 -13.325 1.00 94.44 83 GLY A O 1
ATOM 587 N N . GLU A 1 84 ? 8.359 -8.618 -13.418 1.00 96.44 84 GLU A N 1
ATOM 588 C CA . GLU A 1 84 ? 8.277 -9.273 -12.102 1.00 96.44 84 GLU A CA 1
ATOM 589 C C . GLU A 1 84 ? 8.023 -8.281 -10.954 1.00 96.44 84 GLU A C 1
ATOM 591 O O . GLU A 1 84 ? 7.238 -8.562 -10.046 1.0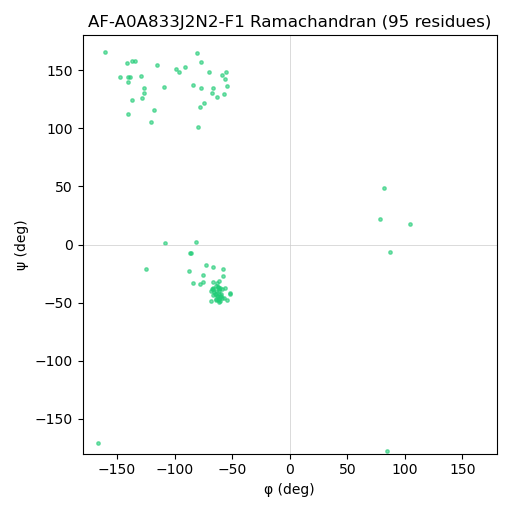0 96.44 84 GLU A O 1
ATOM 596 N N . LEU A 1 85 ? 8.632 -7.091 -11.005 1.00 96.56 85 LEU A N 1
ATOM 597 C CA . LEU A 1 85 ? 8.394 -6.037 -10.013 1.00 96.56 85 LEU A CA 1
ATOM 598 C C . LEU A 1 85 ? 6.962 -5.494 -10.078 1.00 96.56 85 LEU A C 1
ATOM 600 O O . LEU A 1 85 ? 6.367 -5.214 -9.036 1.00 96.56 85 LEU A O 1
ATOM 604 N N . VAL A 1 86 ? 6.402 -5.352 -11.283 1.00 95.75 86 VAL A N 1
ATOM 605 C CA . VAL A 1 86 ? 5.001 -4.946 -11.471 1.00 95.75 86 VAL A CA 1
ATOM 606 C C . VAL A 1 86 ? 4.060 -6.008 -10.906 1.00 95.75 86 VAL A C 1
ATOM 608 O O . VAL A 1 86 ? 3.124 -5.664 -10.186 1.00 95.75 86 VAL A O 1
ATOM 611 N N . GLU A 1 87 ? 4.337 -7.289 -11.144 1.00 96.50 87 GLU A N 1
ATOM 612 C CA . GLU A 1 87 ? 3.524 -8.377 -10.595 1.00 96.50 87 GLU A CA 1
ATOM 613 C C . GLU A 1 87 ? 3.576 -8.427 -9.064 1.00 96.50 87 GLU A C 1
ATOM 615 O O . GLU A 1 87 ? 2.538 -8.533 -8.407 1.00 96.50 87 GLU A O 1
ATOM 620 N N . ALA A 1 88 ? 4.761 -8.248 -8.476 1.00 95.56 88 ALA A N 1
ATOM 621 C CA . ALA A 1 88 ? 4.909 -8.138 -7.027 1.00 95.56 88 ALA A CA 1
ATOM 622 C C . ALA A 1 88 ? 4.137 -6.934 -6.454 1.00 95.56 88 ALA A C 1
ATOM 624 O O . ALA A 1 88 ? 3.543 -7.031 -5.378 1.00 95.56 88 ALA A O 1
ATOM 625 N N . ALA A 1 89 ? 4.108 -5.806 -7.170 1.00 95.75 89 ALA A N 1
ATOM 626 C CA . ALA A 1 89 ? 3.341 -4.628 -6.775 1.00 95.75 89 ALA A CA 1
ATOM 627 C C . ALA A 1 89 ? 1.823 -4.869 -6.830 1.00 95.75 89 ALA A C 1
ATOM 629 O O . ALA A 1 89 ? 1.116 -4.496 -5.892 1.00 95.75 89 ALA A O 1
ATOM 630 N N . LEU A 1 90 ? 1.320 -5.527 -7.880 1.00 95.69 90 LEU A N 1
ATOM 631 C CA . LEU A 1 90 ? -0.095 -5.900 -7.998 1.00 95.69 90 LEU A CA 1
ATOM 632 C C . LEU A 1 90 ? -0.515 -6.872 -6.890 1.00 95.69 90 LEU A C 1
ATOM 634 O O . LEU A 1 90 ? -1.546 -6.664 -6.247 1.00 95.69 90 LEU A O 1
ATOM 638 N N . ALA A 1 91 ? 0.314 -7.880 -6.605 1.00 95.56 91 ALA A N 1
ATOM 639 C CA . ALA A 1 91 ? 0.086 -8.809 -5.502 1.00 95.56 91 ALA A CA 1
ATOM 640 C C . ALA A 1 91 ? 0.074 -8.089 -4.141 1.00 95.56 91 ALA A C 1
ATOM 642 O O . ALA A 1 91 ? -0.812 -8.326 -3.322 1.00 95.56 91 ALA A O 1
ATOM 643 N N . ALA A 1 92 ? 0.991 -7.143 -3.909 1.00 93.56 92 ALA A N 1
ATOM 644 C CA . ALA A 1 92 ? 1.031 -6.359 -2.673 1.00 93.56 92 ALA A CA 1
ATOM 645 C C . ALA A 1 92 ? -0.215 -5.472 -2.480 1.00 93.56 92 ALA A C 1
ATOM 647 O O . ALA A 1 92 ? -0.689 -5.310 -1.353 1.00 93.56 92 ALA A O 1
ATOM 648 N N . MET A 1 93 ? -0.775 -4.925 -3.564 1.00 93.62 93 MET A N 1
ATOM 649 C CA . MET A 1 93 ? -2.058 -4.207 -3.527 1.00 93.62 93 MET A CA 1
ATOM 650 C C . MET A 1 93 ? -3.256 -5.158 -3.353 1.00 93.62 93 MET A C 1
ATOM 652 O O . MET A 1 93 ? -4.320 -4.742 -2.896 1.00 93.62 93 MET A O 1
ATOM 656 N N . GLY A 1 94 ? -3.077 -6.454 -3.620 1.00 90.62 94 GLY A N 1
ATOM 657 C CA . GLY A 1 94 ? -4.136 -7.465 -3.632 1.00 90.62 94 GLY A CA 1
ATOM 658 C C . GLY A 1 94 ? -4.985 -7.445 -4.905 1.00 90.62 94 GLY A C 1
ATOM 659 O O . GLY A 1 94 ? -6.108 -7.935 -4.883 1.00 90.62 94 GLY A O 1
ATOM 660 N N . GLU A 1 95 ? -4.450 -6.886 -5.992 1.00 88.56 95 GLU A N 1
ATOM 661 C CA . GLU A 1 95 ? -5.054 -6.887 -7.334 1.00 88.56 95 GLU A CA 1
ATOM 662 C C . GLU A 1 95 ? -4.701 -8.157 -8.124 1.00 88.56 95 GLU A C 1
ATOM 664 O O . GLU A 1 95 ? -5.225 -8.401 -9.211 1.00 88.56 95 GLU A O 1
ATOM 669 N N . ARG A 1 96 ? -3.800 -8.983 -7.580 1.00 74.38 96 ARG A N 1
ATOM 670 C CA . ARG A 1 96 ? -3.401 -10.262 -8.159 1.00 74.38 96 ARG A CA 1
ATOM 671 C C . ARG A 1 96 ? -3.214 -11.318 -7.074 1.00 74.38 96 ARG A C 1
ATOM 673 O O . ARG A 1 96 ? -2.741 -11.001 -5.984 1.00 74.38 96 ARG A O 1
ATOM 680 N N . SER A 1 97 ? -3.657 -12.538 -7.381 1.00 58.84 97 SER A N 1
ATOM 681 C CA . SER A 1 97 ? -3.627 -13.723 -6.508 1.00 58.84 97 SER A CA 1
ATOM 682 C C . SER A 1 97 ? -2.389 -14.570 -6.751 1.00 58.84 97 SER A C 1
ATOM 684 O O . SER A 1 97 ? -2.029 -14.716 -7.942 1.00 58.84 97 SER A O 1
#

Nearest PDB structures (foldseek):
  3g6i-assembly1_A-2  TM=3.544E-01  e=1.900E+00  Bacteroides thetaiotaomicron VPI-5482
  4okv-assembly2_E  TM=3.992E-01  e=6.034E+00  Anopheles stephensi

Solvent-accessible surface area (backbone atoms only — not comparable to full-atom values): 5601 Å² total; per-residue (Å²): 134,81,75,86,87,72,79,44,64,59,44,40,51,47,67,46,97,88,66,54,17,31,36,37,21,22,50,90,92,41,86,67,55,50,76,48,75,66,47,95,40,58,68,57,24,44,50,52,21,38,46,62,58,20,45,66,48,38,54,50,23,55,52,41,47,59,71,65,46,86,41,85,91,74,56,88,72,71,55,69,72,46,48,54,36,44,51,53,24,35,38,46,63,62,80,44,134

Foldseek 3Di:
DDPPDDWADQWDKDADPVRKIKIKHHDPVDPPIDMDIDDPHRVRNHLVSLCSNLVVLLVVLVVQVVVQCPDPVPDPDGDVVSVVSVVVSCVSSVVHD

pLDDT: mean 89.03, std 12.61, range [33.44, 97.62]

Sequence (97 aa):
MSKPGTLPLPAASGVRPDGTTWISLGDPAKPPHMQFDGPPCAKVAAEIARLINAAPIVTGALKAVRAD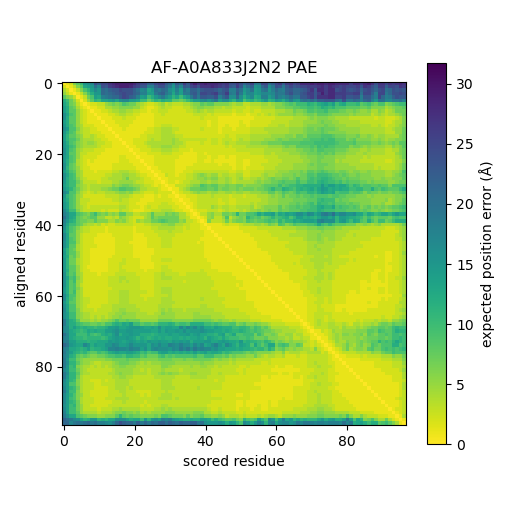CRDPDTDTGLAPATGELVEAALAAMGERS